Protein AF-A0A835DIR1-F1 (afdb_monomer)

Organism: Tetracentron sinense (NCBI:txid13715)

Solvent-accessible surface area (backbone atoms only — not comparable to full-atom values): 8598 Å² total; per-residue (Å²): 131,88,79,74,62,67,54,32,40,35,44,34,23,30,56,84,30,37,67,57,50,52,53,50,51,53,55,48,49,73,74,42,74,56,34,21,35,38,46,48,76,53,70,48,78,47,74,50,75,42,80,58,96,54,95,89,60,75,67,48,76,48,77,45,82,38,49,32,41,35,41,37,40,20,71,51,90,67,65,78,87,45,94,37,43,42,78,44,67,84,74,74,73,76,74,77,69,60,67,69,58,48,71,66,49,76,79,62,82,88,90,83,86,86,85,82,88,82,87,83,87,82,90,81,92,62,90,41,76,47,77,46,81,42,80,115

Radius of gyration: 25.25 Å; Cα contacts (8 Å, |Δi|>4): 191; chains: 1; bounding box: 56×52×72 Å

Nearest PDB structures (foldseek):
  6cwx-assembly1_B  TM=8.945E-01  e=8.113E-08  Homo sapiens
  6cwx-assembly1_A  TM=8.107E-01  e=3.494E-04  Homo sapiens
  6ahu-assembly1_G  TM=9.284E-01  e=2.137E-03  Homo sapiens
  6lt7-assembly1_D  TM=7.822E-01  e=8.917E-04  Homo sapiens
  6u2k-assembly1_B  TM=4.101E-01  e=4.056E-01  Homo sapiens

Mean predicted aligned error: 14.69 Å

Foldseek 3Di:
DDPDPAFKEKEKEKAPCVVVSVVVVVVVLVVDFQKKKFKDKDKDKDWDWADDPDPPDDIDIDIDIMIMMMMMIGSDDDPPPHPRIDGTDDDPDPDPPVVVVVVVVVVDDDDDDDDDDDDDDDDDDDHDYHYDYDYD

Seco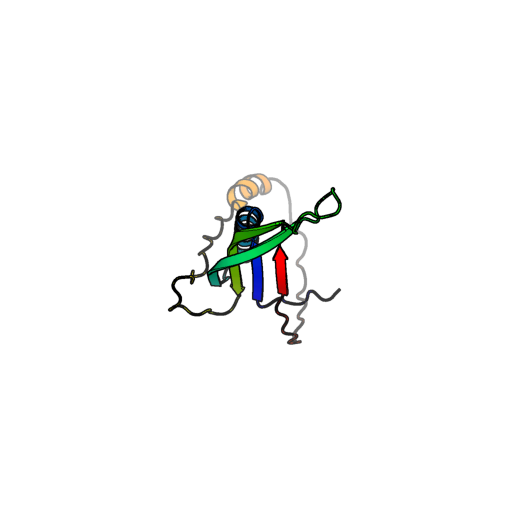ndary structure (DSSP, 8-state):
-----EEEEEEEEETTHHHHHHHHHHHHHHHSTT-EEEEEEEEEEEEEEE--SSTTPPPEEEEEEEEEEEEEEESS---TTSTTEEPPP--PPPP-THHHHHHHHTTS----PPPPP----------EEEEEEE--

Sequence (136 aa):
MQEKRVREIVLKAMGQAISKTVAIAEIIKNRIPGLHQETTISSTSITDVWEPIEEGLVPLEMTRHVSMISITLSARELNKSSPGYQAPAYIEQPKPQYQYQQRHRQQQHQPDQAPAPVNGVNEGDASGIVVILIYL

Structure (mmCIF, N/CA/C/O backbone):
data_AF-A0A835DIR1-F1
#
_entry.id   AF-A0A835DIR1-F1
#
loop_
_atom_site.group_PDB
_atom_site.id
_atom_site.type_symbol
_atom_site.label_atom_id
_atom_site.label_alt_id
_atom_site.label_comp_id
_atom_site.label_asym_id
_atom_site.label_entity_id
_atom_site.label_seq_id
_atom_site.pdbx_PDB_ins_code
_atom_site.Cartn_x
_atom_site.Cartn_y
_atom_site.Cartn_z
_atom_site.occupancy
_atom_site.B_iso_or_equiv
_atom_site.auth_seq_id
_atom_site.auth_comp_id
_atom_site.auth_asym_id
_atom_site.auth_atom_id
_atom_site.pdbx_PDB_model_num
ATOM 1 N N . MET A 1 1 ? -26.102 16.921 -2.190 1.00 37.97 1 MET A N 1
ATOM 2 C CA . MET A 1 1 ? -25.277 15.945 -2.935 1.00 37.97 1 MET A CA 1
ATOM 3 C C . MET A 1 1 ? -25.019 14.775 -2.003 1.00 37.97 1 MET A C 1
ATOM 5 O O . MET A 1 1 ? -24.636 15.021 -0.870 1.00 37.97 1 MET A O 1
ATOM 9 N N . GLN A 1 2 ? -25.337 13.547 -2.410 1.00 36.22 2 GLN A N 1
ATOM 10 C CA . GLN A 1 2 ? -25.151 12.354 -1.577 1.00 36.22 2 GLN A CA 1
ATOM 11 C C . GLN A 1 2 ? -23.661 12.114 -1.319 1.00 36.22 2 GLN A C 1
ATOM 13 O O . GLN A 1 2 ? -22.912 11.814 -2.246 1.00 36.22 2 GLN A O 1
ATOM 18 N N . GLU A 1 3 ? -23.240 12.229 -0.061 1.00 43.81 3 GLU A N 1
ATOM 19 C CA . GLU A 1 3 ? -21.959 11.698 0.394 1.00 43.81 3 GLU A CA 1
ATOM 20 C C . GLU A 1 3 ? -22.076 10.168 0.389 1.00 43.81 3 GLU A C 1
ATOM 22 O O . GLU A 1 3 ? -22.709 9.564 1.256 1.00 43.81 3 GLU A O 1
ATOM 27 N N . LYS A 1 4 ? -21.524 9.516 -0.639 1.00 51.94 4 LYS A N 1
ATOM 28 C CA . LYS A 1 4 ? -21.376 8.058 -0.631 1.00 51.94 4 LYS A CA 1
ATOM 29 C C . LYS A 1 4 ? -20.481 7.697 0.558 1.00 51.94 4 LYS A C 1
ATOM 31 O O . LYS A 1 4 ? -19.310 8.070 0.564 1.00 51.94 4 LYS A O 1
ATOM 36 N N . ARG A 1 5 ? -21.003 6.969 1.554 1.00 63.97 5 ARG A N 1
ATOM 37 C CA . ARG A 1 5 ? -20.173 6.394 2.625 1.00 63.97 5 ARG A CA 1
ATOM 38 C C . ARG A 1 5 ? -19.245 5.349 2.015 1.00 63.97 5 ARG A C 1
ATOM 40 O O . ARG A 1 5 ? -19.641 4.210 1.778 1.00 63.97 5 ARG A O 1
ATOM 47 N N . VAL A 1 6 ? -18.008 5.749 1.754 1.00 63.25 6 VAL A N 1
ATOM 48 C CA . VAL A 1 6 ? -16.935 4.837 1.362 1.00 63.25 6 VAL A CA 1
ATOM 49 C C . VAL A 1 6 ? -16.632 3.936 2.558 1.00 63.25 6 VAL A C 1
ATOM 51 O O . VAL A 1 6 ? -16.308 4.426 3.638 1.00 63.25 6 VAL A O 1
ATOM 54 N N . ARG A 1 7 ? -16.797 2.620 2.387 1.00 78.19 7 ARG A N 1
ATOM 55 C CA . ARG A 1 7 ? -16.558 1.630 3.457 1.00 78.19 7 ARG A CA 1
ATOM 56 C C . ARG A 1 7 ? -15.098 1.194 3.528 1.00 78.19 7 ARG A C 1
ATOM 58 O O . ARG A 1 7 ? -14.635 0.797 4.594 1.00 78.19 7 ARG A O 1
ATOM 65 N N . GLU A 1 8 ? -14.403 1.290 2.400 1.00 88.31 8 GLU A N 1
ATOM 66 C CA . GLU A 1 8 ? -13.028 0.847 2.233 1.00 88.31 8 GLU A CA 1
ATOM 67 C C . GLU A 1 8 ? -12.317 1.700 1.178 1.00 88.31 8 GLU A C 1
ATOM 69 O O . GLU A 1 8 ? -12.879 2.009 0.120 1.00 88.31 8 GLU A O 1
ATOM 74 N N . ILE A 1 9 ? -11.076 2.070 1.478 1.00 92.50 9 ILE A N 1
ATOM 75 C CA . ILE A 1 9 ? -10.182 2.809 0.591 1.00 92.50 9 ILE A CA 1
ATOM 76 C C . ILE A 1 9 ? -8.948 1.946 0.360 1.00 92.50 9 ILE A C 1
ATOM 78 O O . ILE A 1 9 ? -8.300 1.531 1.317 1.00 92.50 9 ILE A O 1
ATOM 82 N N . VAL A 1 10 ? -8.595 1.720 -0.902 1.00 95.94 10 VAL A N 1
ATOM 83 C CA . VAL A 1 10 ? -7.378 1.000 -1.282 1.00 95.94 10 VAL A CA 1
ATOM 84 C C . VAL A 1 10 ? -6.454 1.958 -2.020 1.00 95.94 10 VAL A C 1
ATOM 86 O O . VAL A 1 10 ? -6.758 2.404 -3.125 1.00 95.94 10 VAL A O 1
ATOM 89 N N . LEU A 1 11 ? -5.314 2.268 -1.412 1.00 96.25 11 LEU A N 1
ATOM 90 C CA . LEU A 1 11 ? -4.270 3.105 -1.988 1.00 96.25 11 LEU A CA 1
ATOM 91 C C . LEU A 1 11 ? -3.167 2.211 -2.542 1.00 96.25 11 LEU A C 1
ATOM 93 O O . LEU A 1 11 ? -2.530 1.483 -1.783 1.00 96.25 11 LEU A O 1
ATOM 97 N N . LYS A 1 12 ? -2.920 2.265 -3.849 1.00 96.19 12 LYS A N 1
ATOM 98 C CA . LYS A 1 12 ? -1.827 1.527 -4.491 1.00 96.19 12 LYS A CA 1
ATOM 99 C C . LYS A 1 12 ? -0.835 2.503 -5.088 1.00 96.19 12 LYS A C 1
ATOM 101 O O . LYS A 1 12 ? -1.237 3.440 -5.774 1.00 96.19 12 LYS A O 1
ATOM 106 N N . ALA A 1 13 ? 0.449 2.260 -4.862 1.00 95.38 13 ALA A N 1
ATOM 107 C CA . ALA A 1 13 ? 1.492 3.116 -5.400 1.00 95.38 13 ALA A CA 1
ATOM 108 C C . ALA A 1 13 ? 2.755 2.363 -5.783 1.00 95.38 13 ALA A C 1
ATOM 110 O O . ALA A 1 13 ? 3.054 1.303 -5.233 1.00 95.38 13 ALA A O 1
ATOM 111 N N . MET A 1 14 ? 3.493 2.953 -6.720 1.00 94.44 14 MET A N 1
ATOM 112 C CA . MET A 1 14 ? 4.762 2.439 -7.225 1.00 94.44 14 MET A CA 1
ATOM 113 C C . MET A 1 14 ? 5.882 3.471 -7.073 1.00 94.44 14 MET A C 1
ATOM 115 O O . MET A 1 14 ? 5.650 4.678 -7.173 1.00 94.44 14 MET A O 1
ATOM 119 N N . GLY A 1 15 ? 7.112 2.995 -6.871 1.00 93.12 15 GLY A N 1
ATOM 120 C CA . GLY A 1 15 ? 8.321 3.818 -6.963 1.00 93.12 15 GLY A CA 1
ATOM 121 C C . GLY A 1 15 ? 8.274 5.081 -6.096 1.00 93.12 15 GLY A C 1
ATOM 122 O O . GLY A 1 15 ? 8.012 5.024 -4.894 1.00 93.12 15 GLY A O 1
ATOM 123 N N . GLN A 1 16 ? 8.511 6.242 -6.711 1.00 92.12 16 GLN A N 1
ATOM 124 C CA . GLN A 1 16 ? 8.591 7.530 -6.009 1.00 92.12 16 GLN A CA 1
ATOM 125 C C . GLN A 1 16 ? 7.265 7.946 -5.336 1.00 92.12 16 GLN A C 1
ATOM 127 O O . GLN A 1 16 ? 7.254 8.809 -4.454 1.00 92.12 16 GLN A O 1
ATOM 132 N N . ALA A 1 17 ? 6.134 7.336 -5.716 1.00 93.56 17 ALA A N 1
ATOM 133 C CA . ALA A 1 17 ? 4.818 7.682 -5.184 1.00 93.56 17 ALA A CA 1
ATOM 134 C C . ALA A 1 17 ? 4.547 7.054 -3.810 1.00 93.56 17 ALA A C 1
ATOM 136 O O . ALA A 1 17 ? 3.632 7.488 -3.102 1.00 93.56 17 ALA A O 1
ATOM 137 N N . ILE A 1 18 ? 5.343 6.056 -3.410 1.00 96.19 18 ILE A N 1
ATOM 138 C CA . ILE A 1 18 ? 5.151 5.293 -2.170 1.00 96.19 18 ILE A CA 1
ATOM 139 C C . ILE A 1 18 ? 5.133 6.222 -0.954 1.00 96.19 18 ILE A C 1
ATOM 141 O O . ILE A 1 18 ? 4.181 6.192 -0.177 1.00 96.19 18 ILE A O 1
ATOM 145 N N . SER A 1 19 ? 6.128 7.105 -0.827 1.00 96.19 19 SER A N 1
ATOM 146 C CA . SER A 1 19 ? 6.236 8.025 0.316 1.00 96.19 19 SER A CA 1
ATOM 147 C C . SER A 1 19 ? 5.006 8.938 0.444 1.00 96.19 19 SER A C 1
ATOM 149 O O . SER A 1 19 ? 4.423 9.074 1.520 1.00 96.19 19 SER A O 1
ATOM 151 N N . LYS A 1 20 ? 4.529 9.488 -0.682 1.00 95.50 20 LYS A N 1
ATOM 152 C CA . LYS A 1 20 ? 3.324 10.335 -0.713 1.00 95.50 20 LYS A CA 1
ATOM 153 C C . LYS A 1 20 ? 2.067 9.552 -0.333 1.00 9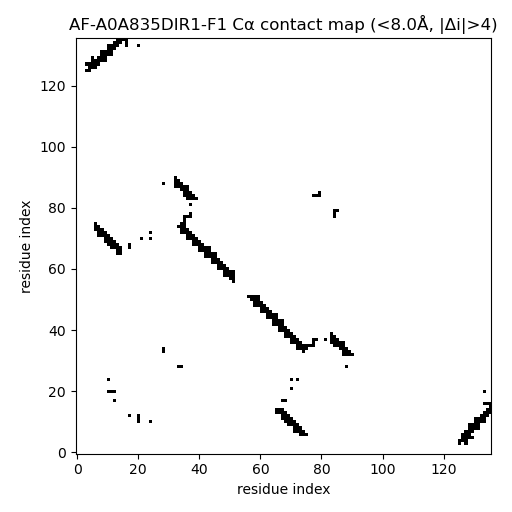5.50 20 LYS A C 1
ATOM 155 O O . LYS A 1 20 ? 1.200 10.074 0.357 1.00 95.50 20 LYS A O 1
ATOM 160 N N . THR A 1 21 ? 1.982 8.299 -0.761 1.00 96.56 21 THR A N 1
ATOM 161 C CA . THR A 1 21 ? 0.828 7.427 -0.508 1.00 96.56 21 THR A CA 1
ATOM 162 C C . THR A 1 21 ? 0.708 7.059 0.964 1.00 96.56 21 THR A C 1
ATOM 164 O O . THR A 1 21 ? -0.388 7.106 1.517 1.00 96.56 21 THR A O 1
ATOM 167 N N . VAL A 1 22 ? 1.837 6.781 1.620 1.00 96.44 22 VAL A N 1
ATOM 168 C CA . VAL A 1 22 ? 1.885 6.581 3.075 1.00 96.44 22 VAL A CA 1
ATOM 169 C C . VAL A 1 22 ? 1.414 7.844 3.798 1.00 96.44 22 VAL A C 1
ATOM 171 O O . VAL A 1 22 ? 0.545 7.761 4.661 1.00 96.44 22 VAL A O 1
ATOM 174 N N . ALA A 1 23 ? 1.895 9.026 3.398 1.00 96.44 23 ALA A N 1
ATOM 175 C CA . ALA A 1 23 ? 1.454 10.286 4.001 1.00 96.44 23 ALA A CA 1
ATOM 176 C C . ALA A 1 23 ? -0.062 10.520 3.847 1.00 96.44 23 ALA A C 1
ATOM 178 O O . ALA A 1 23 ? -0.724 10.947 4.792 1.00 96.44 23 ALA A O 1
ATOM 179 N N . ILE A 1 24 ? -0.635 10.200 2.682 1.00 95.00 24 ILE A N 1
ATOM 180 C CA . ILE A 1 24 ? -2.086 10.282 2.456 1.00 95.00 24 ILE A CA 1
ATOM 181 C C . ILE A 1 24 ? -2.837 9.302 3.366 1.00 95.00 24 ILE A C 1
ATOM 183 O O . ILE A 1 24 ? -3.832 9.696 3.976 1.00 95.00 24 ILE A O 1
ATOM 187 N N . ALA A 1 25 ? -2.360 8.061 3.504 1.00 95.12 25 ALA A N 1
ATOM 188 C CA . ALA A 1 25 ? -2.964 7.076 4.401 1.00 95.12 25 ALA A CA 1
ATOM 189 C C . ALA A 1 25 ? -3.005 7.582 5.854 1.00 95.12 25 ALA A C 1
ATOM 191 O O . ALA A 1 25 ? -4.041 7.489 6.512 1.00 95.12 25 ALA A O 1
ATOM 192 N N . GLU A 1 26 ? -1.915 8.188 6.333 1.00 94.12 26 GLU A N 1
ATOM 193 C CA . GLU A 1 26 ? -1.859 8.791 7.669 1.00 94.12 26 GLU A CA 1
ATOM 194 C C . GLU A 1 26 ? -2.830 9.969 7.825 1.00 94.12 26 GLU A C 1
ATOM 196 O O . GLU A 1 26 ? -3.526 10.076 8.835 1.00 94.12 26 GLU A O 1
ATOM 201 N N . ILE A 1 27 ? -2.943 10.846 6.822 1.00 93.69 27 ILE A N 1
ATOM 202 C CA . ILE A 1 27 ? -3.913 11.953 6.853 1.00 93.69 27 ILE A CA 1
ATOM 203 C C . ILE A 1 27 ? -5.350 11.416 6.947 1.00 93.69 27 ILE A C 1
ATOM 205 O O . ILE A 1 27 ? -6.154 11.962 7.705 1.00 93.69 27 ILE A O 1
ATOM 209 N N . ILE A 1 28 ? -5.677 10.348 6.213 1.00 92.19 28 ILE A N 1
ATOM 210 C CA . ILE A 1 28 ? -7.009 9.728 6.247 1.00 92.19 28 ILE A CA 1
ATOM 211 C C . ILE A 1 28 ? -7.295 9.138 7.633 1.00 92.19 28 ILE A C 1
ATOM 213 O O . ILE A 1 28 ? -8.342 9.443 8.205 1.00 92.19 28 ILE A O 1
ATOM 217 N N . LYS A 1 29 ? -6.359 8.370 8.210 1.00 91.44 29 LYS A N 1
ATOM 218 C CA . LYS A 1 29 ? -6.506 7.793 9.561 1.00 91.44 29 LYS A CA 1
ATOM 219 C C . LYS A 1 29 ? -6.674 8.855 10.651 1.00 91.44 29 LYS A C 1
ATOM 221 O O . LYS A 1 29 ? -7.430 8.648 11.592 1.00 91.44 29 LYS A O 1
ATOM 226 N N . ASN A 1 30 ? -6.020 10.008 10.508 1.00 89.56 30 ASN A N 1
ATOM 227 C CA . ASN A 1 30 ? -6.170 11.119 11.451 1.00 89.56 30 ASN A CA 1
ATOM 228 C C . ASN A 1 30 ? -7.529 11.827 11.343 1.00 89.56 30 ASN A C 1
ATOM 230 O O . ASN A 1 30 ? -8.027 12.358 12.332 1.00 89.56 30 ASN A O 1
ATOM 234 N N . ARG A 1 31 ? -8.137 11.859 10.150 1.00 88.81 31 ARG A N 1
ATOM 235 C CA . ARG A 1 31 ? -9.458 12.476 9.941 1.00 88.81 31 ARG A CA 1
ATOM 236 C C . ARG A 1 31 ? -10.611 11.536 10.280 1.00 88.81 31 ARG A C 1
ATOM 238 O O . ARG A 1 31 ? -11.681 12.012 10.648 1.00 88.81 31 ARG A O 1
ATOM 245 N N . ILE A 1 32 ? -10.405 10.230 10.130 1.00 88.25 32 ILE A N 1
ATOM 246 C CA . ILE A 1 32 ? -11.421 9.199 10.340 1.00 88.25 32 ILE A CA 1
ATOM 247 C C . ILE A 1 32 ? -10.880 8.191 11.369 1.00 88.25 32 ILE A C 1
ATOM 249 O O . ILE A 1 32 ? -10.154 7.267 10.993 1.00 88.25 32 ILE A O 1
ATOM 253 N N . PRO A 1 33 ? -11.209 8.348 12.667 1.00 87.19 33 PRO A N 1
ATOM 254 C CA . PRO A 1 33 ? -10.841 7.370 13.688 1.00 87.19 33 PRO A CA 1
ATOM 255 C C . PRO A 1 33 ? -11.489 6.008 13.429 1.00 87.19 33 PRO A C 1
ATOM 257 O O . PRO A 1 33 ? -12.542 5.912 12.800 1.00 87.19 33 PRO A O 1
ATOM 260 N N . GLY A 1 34 ? -10.899 4.951 13.990 1.00 89.81 34 GLY A N 1
ATOM 261 C CA . GLY A 1 34 ? -11.492 3.610 13.943 1.00 89.81 34 GLY A CA 1
ATOM 262 C C . GLY A 1 34 ? -11.197 2.816 12.666 1.00 89.81 34 GLY A C 1
ATOM 263 O O . GLY A 1 34 ? -11.749 1.735 12.498 1.00 89.81 34 GLY A O 1
ATOM 264 N N . LEU A 1 35 ? -10.329 3.312 11.778 1.00 93.25 35 LEU A N 1
ATOM 265 C CA . LEU A 1 35 ? -9.952 2.589 10.563 1.00 93.25 35 LEU A CA 1
ATOM 266 C C . LEU A 1 35 ? -8.932 1.482 10.848 1.00 93.25 35 LEU A C 1
ATOM 268 O O . LEU A 1 35 ? -7.846 1.738 11.366 1.00 93.25 35 LEU A O 1
ATOM 272 N N . HIS A 1 36 ? -9.273 0.261 10.450 1.00 94.88 36 HIS A N 1
ATOM 273 C CA . HIS A 1 36 ? -8.339 -0.845 10.308 1.00 94.88 36 HIS A CA 1
ATOM 274 C C . HIS A 1 36 ? -7.476 -0.621 9.074 1.00 94.88 36 HIS A C 1
ATOM 276 O O . HIS A 1 36 ? -7.963 -0.127 8.054 1.00 94.88 36 HIS A O 1
ATOM 282 N N . GLN A 1 37 ? -6.212 -1.019 9.159 1.00 96.38 37 GLN A N 1
ATOM 283 C CA . GLN A 1 37 ? -5.282 -0.928 8.047 1.00 96.38 37 GLN A CA 1
ATOM 284 C C . GLN A 1 37 ? -4.713 -2.301 7.709 1.00 96.38 37 GLN A C 1
ATOM 286 O O . GLN A 1 37 ? -4.387 -3.082 8.599 1.00 96.38 37 GLN A O 1
ATOM 291 N N . GLU A 1 38 ? -4.530 -2.555 6.419 1.00 97.25 38 GLU A N 1
ATOM 292 C CA . GLU A 1 38 ? -3.697 -3.647 5.940 1.00 97.25 38 GLU A CA 1
ATOM 293 C C . GLU A 1 38 ? -2.749 -3.166 4.840 1.00 97.25 38 GLU A C 1
ATOM 295 O O . GLU A 1 38 ? -3.182 -2.613 3.829 1.00 97.25 38 GLU A O 1
ATOM 300 N N . THR A 1 39 ? -1.449 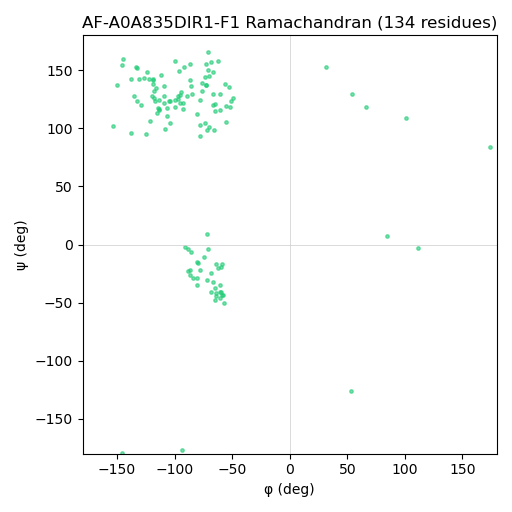-3.369 5.049 1.00 97.44 39 THR A N 1
ATOM 301 C CA . THR A 1 39 ? -0.392 -2.940 4.130 1.00 97.44 39 THR A CA 1
ATOM 302 C C . THR A 1 39 ? 0.301 -4.143 3.514 1.00 97.44 39 THR A C 1
ATOM 304 O O . THR A 1 39 ? 0.866 -4.978 4.211 1.00 97.44 39 THR A O 1
ATOM 307 N N . THR A 1 40 ? 0.338 -4.198 2.189 1.00 97.56 40 THR A N 1
ATOM 308 C CA . THR A 1 40 ? 1.100 -5.202 1.441 1.00 97.56 40 THR A CA 1
ATOM 309 C C . THR A 1 40 ? 2.151 -4.521 0.578 1.00 97.56 40 THR A C 1
ATOM 311 O O . THR A 1 40 ? 1.919 -3.448 0.016 1.00 97.56 40 THR A O 1
ATOM 314 N N . ILE A 1 41 ? 3.329 -5.136 0.493 1.00 96.38 41 ILE A N 1
ATOM 315 C CA . ILE A 1 41 ? 4.458 -4.661 -0.309 1.00 96.38 41 ILE A CA 1
ATOM 316 C C . ILE A 1 41 ? 4.767 -5.733 -1.349 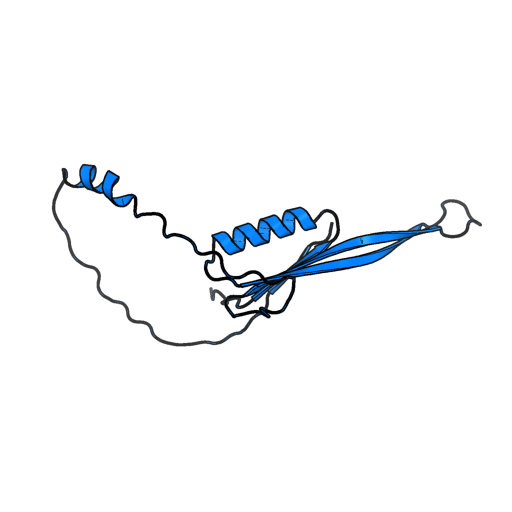1.00 96.38 41 ILE A C 1
ATOM 318 O O . ILE A 1 41 ? 4.736 -6.925 -1.054 1.00 96.38 41 ILE A O 1
ATOM 322 N N . SER A 1 42 ? 5.036 -5.308 -2.575 1.00 95.38 42 SER A N 1
ATOM 323 C CA . SER A 1 42 ? 5.407 -6.177 -3.693 1.00 95.38 42 SER A CA 1
ATOM 324 C C . SER A 1 42 ? 6.403 -5.457 -4.603 1.00 95.38 42 SER A C 1
ATOM 326 O O . SER A 1 42 ? 6.798 -4.323 -4.333 1.00 95.38 42 SER A O 1
ATOM 328 N N . SER A 1 43 ? 6.839 -6.105 -5.674 1.00 93.25 43 SER A N 1
ATOM 329 C CA . SER A 1 43 ? 7.621 -5.488 -6.742 1.00 93.25 43 SER A CA 1
ATOM 330 C C . SER A 1 43 ? 7.049 -5.906 -8.094 1.00 93.25 43 SER A C 1
ATOM 332 O O . SER A 1 43 ? 6.423 -6.958 -8.220 1.00 93.25 43 SER A O 1
ATOM 334 N N . THR A 1 44 ? 7.235 -5.065 -9.107 1.00 90.12 44 THR A N 1
ATOM 335 C CA . THR A 1 44 ? 6.869 -5.357 -10.495 1.00 90.12 44 THR A CA 1
ATOM 336 C C . THR A 1 44 ? 8.027 -5.004 -11.425 1.00 90.12 44 THR A C 1
ATOM 338 O O . THR A 1 44 ? 8.842 -4.141 -11.096 1.00 90.12 44 THR A O 1
ATOM 341 N N . SER A 1 45 ? 8.135 -5.687 -12.562 1.00 88.75 45 SER A N 1
ATOM 342 C CA . SER A 1 45 ? 9.148 -5.398 -13.581 1.00 88.75 45 SER A CA 1
ATOM 343 C C . SER A 1 45 ? 8.554 -4.480 -14.643 1.00 88.75 45 SER A C 1
ATOM 345 O O . SER A 1 45 ? 7.491 -4.775 -15.182 1.00 88.75 45 SER A O 1
ATOM 347 N N . ILE A 1 46 ? 9.245 -3.383 -14.947 1.00 86.31 46 ILE A N 1
ATOM 348 C CA . ILE A 1 46 ? 8.913 -2.475 -16.048 1.00 86.31 46 ILE A CA 1
ATOM 349 C C . ILE A 1 46 ? 9.974 -2.658 -17.127 1.00 86.31 46 ILE A C 1
ATOM 351 O O . ILE A 1 46 ? 11.167 -2.580 -16.825 1.00 86.31 46 ILE A O 1
ATOM 355 N N . THR A 1 47 ? 9.534 -2.905 -18.357 1.00 86.69 47 THR A N 1
ATOM 356 C CA . THR A 1 47 ? 10.404 -3.058 -19.525 1.00 86.69 47 THR A CA 1
ATOM 357 C C . THR A 1 47 ? 10.276 -1.814 -20.390 1.00 86.69 47 THR A C 1
ATOM 359 O O . THR A 1 47 ? 9.225 -1.567 -20.977 1.00 86.69 47 THR A O 1
ATOM 362 N N . ASP A 1 48 ? 11.346 -1.027 -20.436 1.00 83.75 48 ASP A N 1
ATOM 363 C CA . ASP A 1 48 ? 11.465 0.142 -21.298 1.00 83.75 48 ASP A CA 1
ATOM 364 C C . ASP A 1 48 ? 12.146 -0.306 -22.605 1.00 83.75 48 ASP A C 1
ATOM 366 O O . ASP A 1 48 ? 13.247 -0.863 -22.573 1.00 83.75 48 ASP A O 1
ATOM 370 N N . VAL A 1 49 ? 11.482 -0.098 -23.745 1.00 84.19 49 VAL A N 1
ATOM 371 C CA . VAL A 1 49 ? 11.999 -0.454 -25.077 1.00 84.19 49 VAL A CA 1
ATOM 372 C C . VAL A 1 49 ? 12.439 0.821 -25.785 1.00 84.19 49 VAL A C 1
ATOM 374 O O . VAL A 1 49 ? 11.644 1.747 -25.944 1.00 84.19 49 VAL A O 1
ATOM 377 N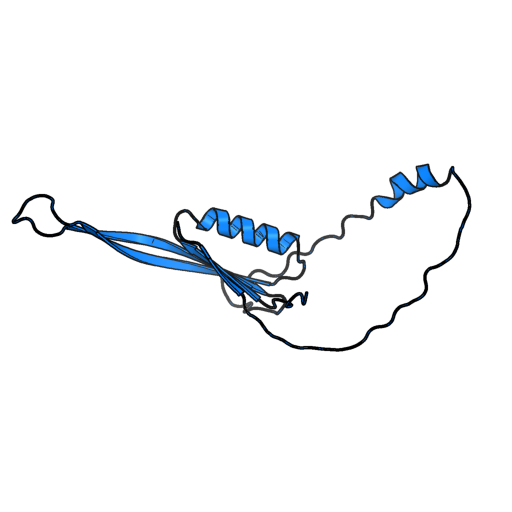 N . TRP A 1 50 ? 13.700 0.870 -26.205 1.00 79.19 50 TRP A N 1
ATOM 378 C CA . TRP A 1 50 ? 14.277 2.006 -26.920 1.00 79.19 50 TRP A CA 1
ATOM 379 C C . TRP A 1 50 ? 14.533 1.646 -28.382 1.00 79.19 50 TRP A C 1
ATOM 381 O O . TRP A 1 50 ? 15.281 0.709 -28.677 1.00 79.19 50 TRP A O 1
ATOM 391 N N . GLU A 1 51 ? 13.929 2.413 -29.290 1.00 77.00 51 GLU A N 1
ATOM 392 C CA . GLU A 1 51 ? 14.195 2.315 -30.725 1.00 77.00 51 GLU A CA 1
ATOM 393 C C . GLU A 1 51 ? 15.540 2.981 -31.065 1.00 77.00 51 GLU A C 1
ATOM 395 O O . GLU A 1 51 ? 15.805 4.100 -30.609 1.00 77.00 51 GLU A O 1
ATOM 400 N N . PRO A 1 52 ? 16.414 2.327 -31.846 1.00 77.00 52 PRO A N 1
ATOM 401 C CA . PRO A 1 52 ? 17.680 2.924 -32.242 1.00 77.00 52 PRO A CA 1
ATOM 402 C C . PRO A 1 52 ? 17.492 4.070 -33.239 1.00 77.00 52 PRO A C 1
ATOM 404 O O . PRO A 1 52 ? 16.641 4.018 -34.120 1.00 77.00 52 PRO A O 1
ATOM 407 N N . ILE A 1 53 ? 18.340 5.092 -33.121 1.00 73.56 53 ILE A N 1
ATOM 408 C CA . ILE A 1 53 ? 18.310 6.294 -33.974 1.00 73.56 53 ILE A CA 1
ATOM 409 C C . ILE A 1 53 ? 18.983 6.029 -35.339 1.00 73.56 53 ILE A C 1
ATOM 411 O O . ILE A 1 53 ? 18.789 6.782 -36.290 1.00 73.56 53 ILE A O 1
ATOM 415 N N . GLU A 1 54 ? 19.756 4.947 -35.453 1.00 74.25 54 GLU A N 1
ATOM 416 C CA . GLU A 1 54 ? 20.452 4.533 -36.675 1.00 74.25 54 GLU A CA 1
ATOM 417 C C . GLU A 1 54 ? 19.807 3.274 -37.275 1.00 74.25 54 GLU A C 1
ATOM 419 O O . GLU A 1 54 ? 19.507 2.310 -36.562 1.00 74.25 54 GLU A O 1
ATOM 424 N N . GLU A 1 55 ? 19.621 3.260 -38.598 1.00 74.19 55 GLU A N 1
ATOM 425 C CA . GLU A 1 55 ? 19.089 2.104 -39.325 1.00 74.19 55 GLU A CA 1
ATOM 426 C C . GLU A 1 55 ? 20.061 0.910 -39.234 1.00 74.19 55 GLU A C 1
ATOM 428 O O . GLU A 1 55 ? 21.212 0.994 -39.658 1.00 74.19 55 GLU A O 1
ATOM 433 N N . GLY A 1 56 ? 19.592 -0.219 -38.686 1.00 71.56 56 GLY A N 1
ATOM 434 C CA . GLY A 1 56 ? 20.350 -1.478 -38.590 1.00 71.56 56 GLY A CA 1
ATOM 435 C C . GLY A 1 56 ? 20.760 -1.911 -37.175 1.00 71.56 56 GLY A C 1
ATOM 436 O O . GLY A 1 56 ? 21.317 -2.998 -37.017 1.00 71.56 56 GLY A O 1
ATOM 437 N N . LEU A 1 57 ? 20.473 -1.112 -36.143 1.00 67.62 57 LEU A N 1
ATOM 438 C CA . LEU A 1 57 ? 20.702 -1.484 -34.743 1.00 67.62 57 LEU A CA 1
ATOM 439 C C . LEU A 1 57 ? 19.511 -2.257 -34.148 1.00 67.62 57 LEU A C 1
ATOM 441 O O . LEU A 1 57 ? 18.372 -2.136 -34.598 1.00 67.62 57 LEU A O 1
ATOM 445 N N . VAL A 1 58 ? 19.777 -3.067 -33.121 1.00 75.06 58 VAL A N 1
ATOM 446 C CA . VAL A 1 58 ? 18.752 -3.851 -32.411 1.00 75.06 58 VAL A CA 1
ATOM 447 C C . VAL A 1 58 ? 18.121 -2.987 -31.307 1.00 75.06 58 VAL A C 1
ATOM 449 O O . VAL A 1 58 ? 18.873 -2.313 -30.598 1.00 75.06 58 VAL A O 1
ATOM 452 N N . PRO A 1 59 ? 16.783 -2.995 -31.129 1.00 76.06 59 PRO A N 1
ATOM 453 C CA . PRO A 1 59 ? 16.122 -2.309 -30.020 1.00 76.06 59 PRO A CA 1
ATOM 454 C C . PRO A 1 59 ? 16.714 -2.697 -28.666 1.00 76.06 59 PRO A C 1
ATOM 456 O O . PRO A 1 59 ? 16.961 -3.875 -28.400 1.00 76.06 59 PRO A O 1
ATOM 459 N N . LEU A 1 60 ? 16.940 -1.701 -27.809 1.00 82.81 60 LEU A N 1
ATOM 460 C CA . LEU A 1 60 ? 17.464 -1.932 -26.468 1.00 82.81 60 LEU A CA 1
ATOM 461 C C . LEU A 1 60 ? 16.303 -2.081 -25.487 1.00 82.81 60 LEU A C 1
ATOM 463 O O . LEU A 1 60 ? 15.558 -1.132 -25.246 1.00 82.81 60 LEU A O 1
ATOM 467 N N . GLU A 1 61 ? 16.189 -3.261 -24.885 1.00 86.19 61 GLU A N 1
ATOM 468 C CA . GLU A 1 61 ? 15.257 -3.514 -23.789 1.00 86.19 61 GLU A CA 1
ATOM 469 C C . GLU A 1 61 ? 15.972 -3.353 -22.447 1.00 86.19 61 GLU A C 1
ATOM 471 O O . GLU A 1 61 ? 16.943 -4.052 -22.148 1.00 86.19 61 GLU A O 1
ATOM 476 N N . MET A 1 62 ? 15.477 -2.446 -21.608 1.00 86.94 62 MET A N 1
ATOM 477 C CA . MET A 1 62 ? 15.950 -2.294 -20.237 1.00 86.94 62 MET A CA 1
ATOM 478 C C . MET A 1 62 ? 14.831 -2.673 -19.272 1.00 86.94 62 MET A C 1
ATOM 480 O O . MET A 1 62 ? 13.789 -2.025 -19.220 1.00 86.94 62 MET A O 1
ATOM 484 N N . THR A 1 63 ? 15.059 -3.718 -18.475 1.00 89.75 63 THR A N 1
ATOM 485 C CA . THR A 1 63 ? 14.123 -4.123 -17.421 1.00 89.75 63 THR A CA 1
ATOM 486 C C . THR A 1 63 ? 14.570 -3.560 -16.080 1.00 89.75 63 THR A C 1
ATOM 488 O O . THR A 1 63 ? 15.689 -3.809 -15.632 1.00 89.75 63 THR A O 1
ATOM 491 N N . ARG A 1 64 ? 13.675 -2.834 -15.408 1.00 91.19 64 ARG A N 1
ATOM 492 C CA . ARG A 1 64 ? 13.874 -2.345 -14.040 1.00 91.19 64 ARG A CA 1
ATOM 493 C C . ARG A 1 64 ? 12.820 -2.910 -13.099 1.00 91.19 64 ARG A C 1
ATOM 495 O O . ARG A 1 64 ? 11.648 -3.012 -13.452 1.00 91.19 64 ARG A O 1
ATOM 502 N N . HIS A 1 65 ? 13.225 -3.233 -11.875 1.00 92.31 65 HIS A N 1
ATOM 503 C CA . HIS A 1 65 ? 12.295 -3.618 -10.816 1.00 92.31 65 HIS A CA 1
ATOM 504 C C . HIS A 1 65 ? 11.829 -2.381 -10.049 1.00 92.31 65 HIS A C 1
ATOM 506 O O . HIS A 1 65 ? 12.644 -1.594 -9.566 1.00 92.31 65 HIS A O 1
ATOM 512 N N . VAL A 1 66 ? 10.514 -2.224 -9.914 1.00 94.00 66 VAL A N 1
ATOM 513 C CA . VAL A 1 66 ? 9.887 -1.121 -9.188 1.00 94.00 66 VAL A CA 1
ATOM 514 C C . VAL A 1 66 ? 9.087 -1.670 -8.017 1.00 94.00 66 VAL A C 1
ATOM 516 O O . VAL A 1 66 ? 8.226 -2.535 -8.175 1.00 94.00 66 VAL A O 1
ATOM 519 N N . SER A 1 67 ? 9.377 -1.157 -6.824 1.00 96.19 67 SER A N 1
ATOM 520 C CA . SER A 1 67 ? 8.637 -1.499 -5.612 1.00 96.19 67 SER A CA 1
ATOM 521 C C . SER A 1 67 ? 7.205 -0.977 -5.670 1.00 96.19 67 SER A C 1
ATOM 523 O O . SER A 1 67 ? 6.933 0.092 -6.223 1.00 96.19 67 SER A O 1
ATOM 525 N N . MET A 1 68 ? 6.305 -1.715 -5.034 1.00 95.62 68 MET A N 1
ATOM 526 C CA . MET A 1 68 ? 4.879 -1.454 -4.955 1.00 95.62 68 MET A CA 1
ATOM 527 C C . MET A 1 68 ? 4.387 -1.554 -3.519 1.00 95.62 68 MET A C 1
ATOM 529 O O . MET A 1 68 ? 4.803 -2.435 -2.769 1.00 95.62 68 MET A O 1
ATOM 533 N N . ILE A 1 69 ? 3.451 -0.684 -3.159 1.00 97.00 69 ILE A N 1
ATOM 534 C CA . ILE A 1 69 ? 2.726 -0.734 -1.891 1.00 97.00 69 ILE A CA 1
ATOM 535 C C . ILE A 1 69 ? 1.222 -0.718 -2.163 1.00 97.00 69 ILE A C 1
ATOM 537 O O . ILE A 1 69 ? 0.757 -0.033 -3.075 1.00 97.00 69 ILE A O 1
ATOM 541 N N . SER A 1 70 ? 0.458 -1.461 -1.370 1.00 97.25 70 SER A N 1
ATOM 542 C CA . SER A 1 70 ? -1.000 -1.389 -1.319 1.00 97.25 70 SER A CA 1
ATOM 543 C C . SER A 1 70 ? -1.419 -1.238 0.138 1.00 97.25 70 SER A C 1
ATOM 545 O O . SER A 1 70 ? -1.119 -2.110 0.947 1.00 97.25 70 SER A O 1
ATOM 547 N N . ILE A 1 71 ? -2.104 -0.144 0.461 1.00 97.56 71 ILE A N 1
ATOM 548 C CA . ILE A 1 71 ? -2.633 0.158 1.792 1.00 97.56 71 ILE A CA 1
ATOM 549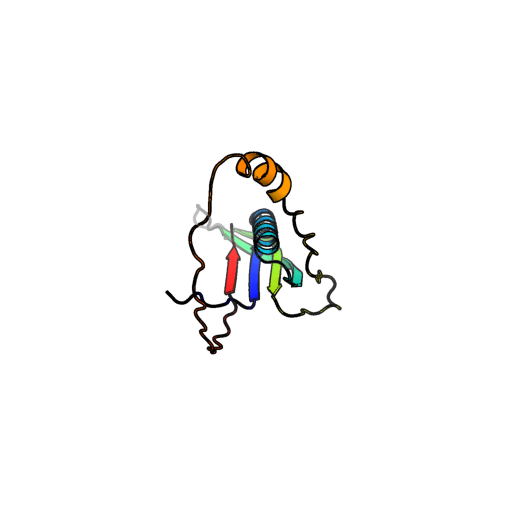 C C . ILE A 1 71 ? -4.154 0.141 1.702 1.00 97.56 71 ILE A C 1
ATOM 551 O O . ILE A 1 71 ? -4.746 0.972 1.013 1.00 97.56 71 ILE A O 1
ATOM 555 N N . THR A 1 72 ? -4.781 -0.793 2.401 1.00 96.69 72 THR A N 1
ATOM 556 C CA . THR A 1 72 ? -6.232 -0.854 2.565 1.00 96.69 72 THR A CA 1
ATOM 557 C C . THR A 1 72 ? -6.600 -0.216 3.896 1.00 96.69 72 THR A C 1
ATOM 559 O O . THR A 1 72 ? -6.041 -0.587 4.922 1.00 96.69 72 THR A O 1
ATOM 562 N N . LEU A 1 73 ? -7.536 0.730 3.886 1.00 95.56 73 LEU A N 1
ATOM 563 C CA . LEU A 1 73 ? -8.130 1.351 5.067 1.00 95.56 73 LEU A CA 1
ATOM 564 C C . LEU A 1 73 ? -9.624 1.023 5.098 1.00 95.56 73 LEU A C 1
ATOM 566 O O . LEU A 1 73 ? -10.336 1.335 4.143 1.00 95.56 73 LEU A O 1
ATOM 570 N N . SER A 1 74 ? -10.108 0.418 6.181 1.00 93.81 74 SER A N 1
ATOM 571 C CA . SER A 1 74 ? -11.501 -0.027 6.301 1.00 93.81 74 SER A CA 1
ATOM 572 C C . SER A 1 74 ? -12.081 0.283 7.673 1.00 93.81 74 SER A C 1
ATOM 574 O O . SER A 1 74 ? -11.408 0.142 8.689 1.00 93.81 74 SER A O 1
ATOM 576 N N . ALA A 1 75 ? -13.355 0.670 7.719 1.00 89.50 75 ALA A N 1
ATOM 577 C CA . ALA A 1 75 ? -14.087 0.791 8.983 1.00 89.50 75 ALA A CA 1
ATOM 578 C C . ALA A 1 75 ? -14.471 -0.580 9.578 1.00 89.50 75 ALA A C 1
ATOM 580 O O . ALA A 1 75 ? -14.959 -0.650 10.704 1.00 89.50 75 ALA A O 1
ATOM 581 N N . ARG A 1 76 ? -14.302 -1.667 8.813 1.00 90.00 76 ARG A N 1
ATOM 582 C CA . ARG A 1 76 ? -14.535 -3.048 9.253 1.00 90.00 76 ARG A CA 1
ATOM 583 C C . ARG A 1 76 ? -13.217 -3.714 9.613 1.00 90.00 76 ARG A C 1
ATOM 585 O O . ARG A 1 76 ? -12.166 -3.322 9.112 1.00 90.00 76 ARG A O 1
ATOM 592 N N . GLU A 1 77 ? -13.292 -4.754 10.437 1.00 88.81 77 GLU A N 1
ATOM 593 C CA . GLU A 1 77 ? -12.110 -5.550 10.748 1.00 88.81 77 GLU A CA 1
ATOM 594 C C . GLU A 1 77 ? -11.533 -6.186 9.476 1.00 88.81 77 GLU A C 1
ATOM 596 O O . GLU A 1 77 ? -12.250 -6.810 8.693 1.00 88.81 77 GLU A O 1
ATOM 601 N N . LEU A 1 78 ? -10.226 -6.007 9.289 1.00 91.75 78 LEU A N 1
ATOM 602 C CA . LEU A 1 78 ? -9.427 -6.685 8.268 1.00 91.75 78 LEU A CA 1
ATOM 603 C C . LEU A 1 78 ? -8.785 -7.952 8.853 1.00 91.75 78 LEU A C 1
ATOM 605 O O . LEU A 1 78 ? -9.024 -8.311 10.012 1.00 91.75 78 LEU A O 1
ATOM 609 N N . ASN A 1 79 ? -7.965 -8.646 8.063 1.00 92.31 79 ASN A N 1
ATOM 610 C CA . ASN A 1 79 ? -7.352 -9.891 8.498 1.00 92.31 79 ASN A CA 1
ATOM 611 C C . ASN A 1 79 ? -6.253 -9.648 9.548 1.00 92.31 79 ASN A C 1
ATOM 613 O O . ASN A 1 79 ? -5.097 -9.399 9.218 1.00 92.31 79 ASN A O 1
ATOM 617 N N . LYS A 1 80 ? -6.594 -9.825 10.828 1.00 92.81 80 LYS A N 1
ATOM 618 C CA . LYS A 1 80 ? -5.665 -9.691 11.966 1.00 92.81 80 LYS A CA 1
ATOM 619 C C . LYS A 1 80 ? -4.466 -10.644 11.926 1.00 92.81 80 LYS A C 1
ATOM 621 O O . LYS A 1 80 ? -3.489 -10.390 12.622 1.00 92.81 80 LYS A O 1
ATOM 626 N N . SER A 1 81 ? -4.528 -11.734 11.156 1.00 94.81 81 SER A N 1
ATOM 627 C CA . SER A 1 81 ? -3.401 -12.664 11.013 1.00 94.81 81 SER A CA 1
ATOM 628 C C . SER A 1 81 ? -2.404 -12.239 9.935 1.00 94.81 81 SER A C 1
ATOM 630 O O . SER A 1 81 ? -1.381 -12.899 9.759 1.00 94.81 81 SER A O 1
ATOM 632 N N . SER A 1 82 ? -2.711 -11.192 9.167 1.00 94.56 82 SER A N 1
ATOM 633 C CA . SER A 1 82 ? -1.816 -10.692 8.134 1.00 94.56 82 SER A CA 1
ATOM 634 C C . SER A 1 82 ? -0.620 -9.969 8.753 1.00 94.56 82 SER A C 1
ATOM 636 O O . SER A 1 82 ? -0.809 -9.149 9.654 1.00 94.56 82 SER A O 1
ATOM 638 N N . PRO A 1 83 ? 0.610 -10.181 8.246 1.00 95.06 83 PRO A N 1
ATOM 639 C CA . PRO A 1 83 ? 1.780 -9.429 8.704 1.00 95.06 83 PRO A CA 1
ATOM 640 C C . PRO A 1 83 ? 1.660 -7.922 8.428 1.00 95.06 83 PRO A C 1
ATOM 642 O O . PRO A 1 83 ? 2.357 -7.125 9.049 1.00 95.06 83 PRO A O 1
ATOM 645 N N . GLY A 1 84 ? 0.789 -7.532 7.493 1.00 96.25 84 GLY A N 1
ATOM 646 C CA . GLY A 1 84 ? 0.528 -6.144 7.129 1.00 96.25 84 GLY A CA 1
ATOM 647 C C . GLY A 1 84 ? -0.554 -5.456 7.954 1.00 96.25 84 GLY A C 1
ATOM 648 O O . GLY A 1 84 ? -0.827 -4.277 7.718 1.00 96.25 84 GLY A O 1
ATOM 649 N N . TYR A 1 85 ? -1.216 -6.176 8.861 1.00 97.12 85 TYR A N 1
ATOM 650 C CA . TYR A 1 85 ? -2.362 -5.655 9.592 1.00 97.12 85 TYR A CA 1
ATOM 651 C C . TYR A 1 85 ? -1.955 -4.682 10.703 1.00 97.12 85 TYR A C 1
ATOM 653 O O . TYR A 1 85 ? -1.029 -4.926 11.476 1.00 97.12 85 TYR A O 1
ATOM 661 N N . GLN A 1 86 ? -2.722 -3.602 10.833 1.00 95.38 86 GLN A N 1
ATOM 662 C CA . GLN 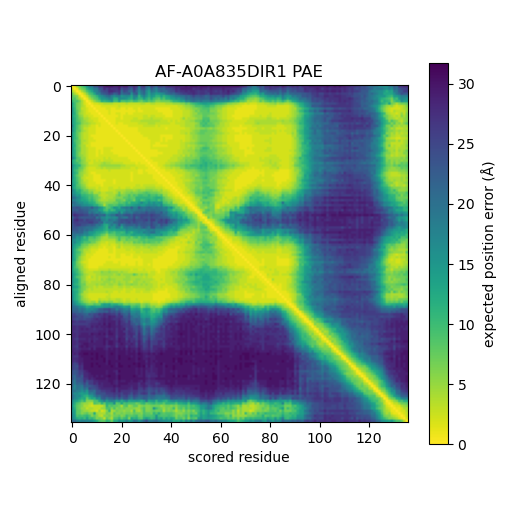A 1 86 ? -2.610 -2.638 11.917 1.00 95.38 86 GLN A CA 1
ATOM 663 C C . GLN A 1 86 ? -4.005 -2.282 12.447 1.00 95.38 86 GLN A C 1
ATOM 665 O O . GLN A 1 86 ? -4.918 -1.922 11.698 1.00 95.38 86 GLN A O 1
ATOM 670 N N . ALA A 1 87 ? -4.168 -2.394 13.768 1.00 93.38 87 ALA A N 1
ATOM 671 C CA . ALA A 1 87 ? -5.404 -2.037 14.454 1.00 93.3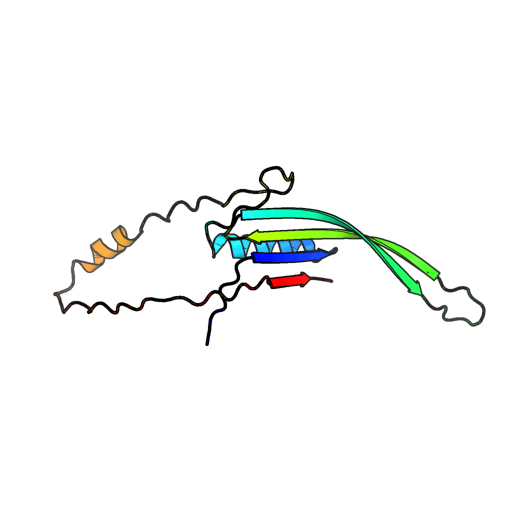8 87 ALA A CA 1
ATOM 672 C C . ALA A 1 87 ? -5.646 -0.513 14.428 1.00 93.38 87 ALA A C 1
ATOM 674 O O . ALA A 1 87 ? -4.684 0.255 14.311 1.00 93.38 87 ALA A O 1
ATOM 675 N N . PRO A 1 88 ? -6.905 -0.061 14.574 1.00 92.81 88 PRO A N 1
ATOM 676 C CA . PRO A 1 88 ? -7.217 1.359 14.610 1.00 92.81 88 PRO A CA 1
ATOM 677 C C . PRO A 1 88 ? -6.459 2.105 15.705 1.00 92.81 88 PRO A C 1
ATOM 679 O O . PRO A 1 88 ? -6.351 1.633 16.838 1.00 92.81 88 PRO A O 1
ATOM 682 N N . ALA A 1 89 ? -5.966 3.299 15.377 1.00 82.94 89 ALA A N 1
ATOM 683 C CA . ALA A 1 89 ? -5.338 4.168 16.360 1.00 82.94 89 ALA A CA 1
ATOM 684 C C . ALA A 1 89 ? -6.380 4.646 17.384 1.00 82.94 89 ALA A C 1
ATOM 686 O O . ALA A 1 89 ? -7.444 5.152 17.015 1.00 82.94 89 ALA A O 1
ATOM 687 N N . TYR A 1 90 ? -6.065 4.505 18.674 1.00 70.44 90 TYR A N 1
ATOM 688 C CA . TYR A 1 90 ? -6.853 5.113 19.739 1.00 70.44 90 TYR A CA 1
ATOM 689 C C . TYR A 1 90 ? -6.565 6.612 19.745 1.00 70.44 90 TYR A C 1
ATOM 691 O O . TYR A 1 90 ? -5.495 7.045 20.170 1.00 70.44 90 TYR A O 1
ATOM 699 N N . ILE A 1 91 ? -7.501 7.410 19.237 1.00 61.78 91 ILE A N 1
ATOM 700 C CA . ILE A 1 91 ? -7.414 8.858 19.395 1.00 61.78 91 ILE A CA 1
ATOM 701 C C . ILE A 1 91 ? -7.866 9.150 20.827 1.00 61.78 91 ILE A C 1
ATOM 703 O O . ILE A 1 91 ? -9.062 9.100 21.118 1.00 61.78 91 ILE A O 1
ATOM 707 N N . GLU A 1 92 ? -6.922 9.421 21.736 1.00 55.59 92 GLU A N 1
ATOM 708 C CA . GLU A 1 92 ? -7.266 10.104 22.984 1.00 55.59 92 GLU A CA 1
ATOM 709 C C . GLU A 1 92 ? -8.036 11.366 22.598 1.00 55.59 92 GLU A C 1
ATOM 711 O O . GLU A 1 92 ? -7.521 12.214 21.866 1.00 55.59 92 GLU A O 1
ATOM 716 N N . GLN A 1 93 ? -9.294 11.466 23.035 1.00 55.12 93 GLN A N 1
ATOM 717 C CA . GLN A 1 93 ? -10.087 12.669 22.815 1.00 55.12 93 GLN A CA 1
ATOM 718 C C . GLN A 1 93 ? -9.249 13.866 23.282 1.00 55.12 93 GLN A C 1
ATOM 720 O O . GLN A 1 93 ? -8.824 13.867 24.444 1.00 55.12 93 GLN A O 1
ATOM 725 N N . PRO A 1 94 ? -8.982 14.876 22.429 1.00 55.25 94 PRO A N 1
ATOM 726 C CA . PRO A 1 94 ? -8.317 16.079 22.894 1.00 55.25 94 PRO A CA 1
ATOM 727 C C . PRO A 1 94 ? -9.154 16.618 24.048 1.00 55.25 94 PRO A C 1
ATOM 729 O O . PRO A 1 94 ? -10.349 16.881 23.884 1.00 55.25 94 PRO A O 1
ATOM 732 N N . LYS A 1 95 ? -8.544 16.700 25.239 1.00 50.88 95 LYS A N 1
ATOM 733 C CA . LYS A 1 95 ? -9.224 17.195 26.435 1.00 50.88 95 LYS A CA 1
ATOM 734 C C . LYS A 1 95 ? -9.904 18.512 26.062 1.00 50.88 95 LYS A C 1
ATOM 736 O O . LYS A 1 95 ? -9.219 19.391 25.535 1.00 50.88 95 LYS A O 1
ATOM 741 N N . PRO A 1 96 ? -11.217 18.659 26.294 1.00 51.84 96 PRO A N 1
ATOM 742 C CA . PRO A 1 96 ? -11.941 19.856 25.913 1.00 51.84 96 PRO A CA 1
ATOM 743 C C . PRO A 1 96 ? -11.272 21.091 26.524 1.00 51.84 96 PRO A C 1
ATOM 745 O O . PRO A 1 96 ? -11.415 21.383 27.709 1.00 51.84 96 PRO A O 1
ATOM 748 N N . GLN A 1 97 ? -10.563 21.860 25.699 1.00 51.22 97 GLN A N 1
ATOM 749 C CA . GLN A 1 97 ? -9.912 23.114 26.091 1.00 51.22 97 GLN A CA 1
ATOM 750 C C . GLN A 1 97 ? -10.932 24.247 26.326 1.00 51.22 97 GLN A C 1
ATOM 752 O O . GLN A 1 97 ? -10.569 25.398 26.572 1.00 51.22 97 GLN A O 1
ATOM 757 N N . TYR A 1 98 ? -12.226 23.907 26.335 1.00 54.06 98 TYR A N 1
ATOM 758 C CA . TYR A 1 98 ? -13.347 24.788 26.646 1.00 54.06 98 TYR A CA 1
ATOM 759 C C . TYR A 1 98 ? -13.267 25.415 28.045 1.00 54.06 98 TYR A C 1
ATOM 761 O O . TYR A 1 98 ? -13.935 26.417 28.290 1.00 54.06 98 TYR A O 1
ATOM 769 N N . GLN A 1 99 ? -12.442 24.902 28.962 1.00 51.59 99 GLN A N 1
ATOM 770 C CA . GLN A 1 99 ? -12.386 25.445 30.322 1.00 51.59 99 GLN A CA 1
ATOM 771 C C . GLN A 1 99 ? -11.592 26.760 30.441 1.00 51.59 99 GLN A C 1
ATOM 773 O O . GLN A 1 99 ? -11.878 27.553 31.338 1.00 51.59 99 GLN A O 1
ATOM 778 N N . TYR A 1 100 ? -10.679 27.064 29.507 1.00 52.03 100 TYR A N 1
ATOM 779 C CA . TYR A 1 100 ? -9.968 28.353 29.511 1.00 52.03 100 TYR A CA 1
ATOM 780 C C . TYR A 1 100 ? -10.800 29.490 28.905 1.00 52.03 100 TYR A C 1
ATOM 782 O O . TYR A 1 100 ? -10.756 30.607 29.411 1.00 52.03 100 TYR A O 1
ATOM 790 N N . GLN A 1 101 ? -11.626 29.224 27.888 1.00 53.66 101 GLN A N 1
ATOM 791 C CA . GLN A 1 101 ? -12.494 30.257 27.303 1.00 53.66 101 GLN A CA 1
ATOM 792 C C . GLN A 1 101 ? -13.777 30.504 28.112 1.00 53.66 101 GLN A C 1
ATOM 794 O O . GLN A 1 101 ? -14.265 31.634 28.136 1.00 53.66 101 GLN A O 1
ATOM 799 N N . GLN A 1 102 ? -14.300 29.506 28.838 1.00 52.56 102 GLN A N 1
ATOM 800 C CA . GLN A 1 102 ? -15.494 29.704 29.672 1.00 52.56 102 GLN A CA 1
ATOM 801 C C . GLN A 1 102 ? -15.260 30.652 30.858 1.00 52.56 102 GLN A C 1
ATOM 803 O O . GLN A 1 102 ? -16.157 31.430 31.186 1.00 52.56 102 GLN A O 1
ATOM 808 N N . ARG A 1 103 ? -14.049 30.689 31.440 1.00 52.44 103 ARG A N 1
ATOM 809 C CA . ARG A 1 103 ? -13.742 31.629 32.533 1.00 52.44 103 ARG A CA 1
ATOM 810 C C . ARG A 1 103 ? -13.713 33.097 32.077 1.00 52.44 103 ARG A C 1
ATOM 812 O O . ARG A 1 103 ? -13.958 33.982 32.886 1.00 52.44 103 ARG A O 1
ATOM 819 N N . HIS A 1 104 ? -13.466 33.351 30.789 1.00 52.59 104 HIS A N 1
ATOM 820 C CA . HIS A 1 104 ? -13.517 34.698 30.207 1.00 52.59 104 HIS A CA 1
ATOM 821 C C . HIS A 1 104 ? -14.916 35.082 29.703 1.00 52.59 104 HIS A C 1
ATOM 823 O O . HIS A 1 104 ? -15.231 36.266 29.630 1.00 52.59 104 HIS A O 1
ATOM 829 N N . ARG A 1 105 ? -15.783 34.106 29.392 1.00 51.50 105 ARG A N 1
ATOM 830 C CA . ARG A 1 105 ? -17.152 34.366 28.913 1.00 51.50 105 ARG A CA 1
ATOM 831 C C . ARG A 1 105 ? -18.193 34.555 30.016 1.00 51.50 105 ARG A C 1
ATOM 833 O O . ARG A 1 105 ? -19.202 35.203 29.770 1.00 51.50 105 ARG A O 1
ATOM 840 N N . GLN A 1 106 ? -17.949 34.064 31.231 1.00 52.88 106 GLN A N 1
ATOM 841 C CA . GLN A 1 106 ? -18.882 34.241 32.356 1.00 52.88 106 GLN A CA 1
ATOM 842 C C . GLN A 1 106 ? -18.957 35.682 32.903 1.00 52.88 106 GLN A C 1
ATOM 844 O O . GLN A 1 106 ? -19.797 35.951 33.754 1.00 52.88 106 GLN A O 1
ATOM 849 N N . GLN A 1 107 ? -18.145 36.625 32.405 1.00 55.47 107 GLN A N 1
ATOM 850 C CA . GLN A 1 107 ? -18.250 38.045 32.778 1.00 55.47 107 GLN A CA 1
ATOM 851 C C . GLN A 1 107 ? -19.165 38.885 31.866 1.00 55.47 107 GLN A C 1
ATOM 853 O O . GLN A 1 107 ? -19.364 40.060 32.163 1.00 55.47 107 GLN A O 1
ATOM 858 N N . GLN A 1 108 ? -19.765 38.338 30.796 1.00 54.19 108 GLN A N 1
ATOM 859 C CA . GLN A 1 108 ? -20.674 39.108 29.929 1.00 54.19 108 GLN A CA 1
ATOM 860 C C . GLN A 1 108 ? -21.936 38.315 29.520 1.00 54.19 108 GLN A C 1
ATOM 862 O O . GLN A 1 108 ? -21.930 37.583 28.541 1.00 54.19 108 GLN A O 1
ATOM 867 N N . HIS A 1 109 ? -23.010 38.554 30.284 1.00 45.44 109 HIS A N 1
ATOM 868 C CA . HIS A 1 109 ? -24.435 38.651 29.898 1.00 45.44 109 HIS A CA 1
ATOM 869 C C . HIS A 1 109 ? -25.248 37.439 29.350 1.00 45.44 109 HIS A C 1
ATOM 871 O O . HIS A 1 109 ? -24.977 36.916 28.279 1.00 45.44 109 HIS A O 1
ATOM 877 N N . GLN A 1 110 ? -26.297 37.114 30.139 1.00 43.56 110 GLN A N 1
ATOM 878 C CA . GLN A 1 110 ? -27.706 36.656 29.938 1.00 43.56 110 GLN A CA 1
ATOM 879 C C . GLN A 1 110 ? -28.208 35.774 28.754 1.00 43.56 110 GLN A C 1
ATOM 881 O O . GLN A 1 110 ? -27.643 35.801 27.668 1.00 43.56 110 GLN A O 1
ATOM 886 N N . PRO A 1 111 ? -29.300 34.987 28.970 1.00 44.41 111 PRO A N 1
ATOM 887 C CA . PRO A 1 111 ? -29.684 33.837 28.144 1.00 44.41 111 PRO A CA 1
ATOM 888 C C . PRO A 1 111 ? -30.734 34.161 27.070 1.00 44.41 111 PRO A C 1
ATOM 890 O O . PRO A 1 111 ? -31.637 34.958 27.309 1.00 44.41 111 PRO A O 1
ATOM 893 N N . ASP A 1 112 ? -30.685 33.448 25.942 1.00 36.19 112 ASP A N 1
ATOM 894 C CA . ASP A 1 112 ? -31.843 33.290 25.056 1.00 36.19 112 ASP A CA 1
ATOM 895 C C . ASP A 1 112 ? -31.871 31.888 24.404 1.00 36.19 112 ASP A C 1
ATOM 897 O O . ASP A 1 112 ? -30.876 31.163 24.410 1.00 36.19 112 ASP A O 1
ATOM 901 N N . GLN A 1 113 ? -33.057 31.501 23.943 1.00 39.44 113 GLN A N 1
ATOM 902 C CA . GLN A 1 113 ? -33.710 30.183 24.040 1.00 39.44 113 GLN A CA 1
ATOM 903 C C . GLN A 1 113 ? -33.165 28.989 23.209 1.00 39.44 113 GLN A C 1
ATOM 905 O O . GLN A 1 113 ? -32.376 29.119 22.278 1.00 39.44 113 GLN A O 1
ATOM 910 N N . ALA A 1 114 ? -33.635 27.788 23.589 1.00 44.16 114 ALA A N 1
ATOM 911 C CA . ALA A 1 114 ? -33.200 26.453 23.155 1.00 44.16 114 ALA A CA 1
ATOM 912 C C . ALA A 1 114 ? -33.567 26.060 21.700 1.00 44.16 114 ALA A C 1
ATOM 914 O O . ALA A 1 114 ? -34.636 26.438 21.218 1.00 44.16 114 ALA A O 1
ATOM 915 N N . PRO A 1 115 ? -32.764 25.210 21.021 1.00 40.25 115 PRO A N 1
ATOM 916 C CA . PRO A 1 115 ? -33.122 24.640 19.723 1.00 40.25 115 PRO A CA 1
ATOM 917 C C . PRO A 1 115 ? -33.947 23.343 19.853 1.00 40.25 115 PRO A C 1
ATOM 919 O O . PRO A 1 115 ? -33.697 22.499 20.714 1.00 40.25 115 PRO A O 1
ATOM 922 N N . ALA A 1 116 ? -34.928 23.191 18.960 1.00 44.03 116 ALA A N 1
ATOM 923 C CA . ALA A 1 116 ? -35.800 22.022 18.824 1.00 44.03 116 ALA A CA 1
ATOM 924 C C . ALA A 1 116 ? -35.076 20.796 18.214 1.00 44.03 116 ALA A C 1
ATOM 926 O O . ALA A 1 116 ? -34.119 20.968 17.453 1.00 44.03 116 ALA A O 1
ATOM 927 N N . PRO A 1 117 ? -35.538 19.556 18.479 1.00 40.62 117 PRO A N 1
ATOM 928 C CA . PRO A 1 117 ? -34.945 18.349 17.913 1.00 40.62 117 PRO A CA 1
ATOM 929 C C . PRO A 1 117 ? -35.521 18.048 16.521 1.00 40.62 117 PRO A C 1
ATOM 931 O O . PRO A 1 117 ? -36.736 17.957 16.350 1.00 40.62 117 PRO A O 1
ATOM 934 N N . VAL A 1 118 ? -34.653 17.821 15.533 1.00 43.12 118 VAL A N 1
ATOM 935 C CA . VAL A 1 118 ? -35.052 17.212 14.255 1.00 43.12 118 VAL A CA 1
ATOM 936 C C . VAL A 1 118 ? -34.578 15.764 14.247 1.00 43.12 118 VAL A C 1
ATOM 938 O O . VAL A 1 118 ? -33.395 15.476 14.087 1.00 43.12 118 VAL A O 1
ATOM 941 N N . ASN A 1 119 ? -35.537 14.860 14.445 1.00 40.38 119 ASN A N 1
ATOM 942 C CA . ASN A 1 119 ? -35.402 13.439 14.155 1.00 40.38 119 ASN A CA 1
ATOM 943 C C . ASN A 1 119 ? -35.424 13.220 12.637 1.00 40.38 119 ASN A C 1
ATOM 945 O O . ASN A 1 119 ? -36.275 13.770 11.941 1.00 40.38 119 ASN A O 1
ATOM 949 N N . GLY A 1 120 ? -34.542 12.356 12.141 1.00 36.56 120 GLY A N 1
ATOM 950 C CA . GLY A 1 120 ? -34.564 11.865 10.767 1.00 36.56 120 GLY A CA 1
ATOM 951 C C . GLY A 1 120 ? -33.911 10.492 10.705 1.00 36.56 120 GLY A C 1
ATOM 952 O O . GLY A 1 120 ? -32.691 10.377 10.772 1.00 36.56 120 GLY A O 1
ATOM 953 N N . VAL A 1 121 ? -34.748 9.461 10.642 1.00 38.22 121 VAL A N 1
ATOM 954 C CA . VAL A 1 121 ? -34.389 8.043 10.554 1.00 38.22 121 VAL A CA 1
ATOM 955 C C . VAL A 1 121 ? -34.300 7.628 9.074 1.00 38.22 121 VAL A C 1
ATOM 957 O O . VAL A 1 121 ? -35.035 8.165 8.249 1.00 38.22 121 VAL A O 1
ATOM 960 N N . ASN A 1 122 ? -33.476 6.606 8.815 1.00 35.22 122 ASN A N 1
ATOM 961 C CA . ASN A 1 122 ? -33.475 5.638 7.701 1.00 35.22 122 ASN A CA 1
ATOM 962 C C . ASN A 1 122 ? -32.496 5.796 6.518 1.00 35.22 122 ASN A C 1
ATOM 964 O O . ASN A 1 122 ? -32.629 6.650 5.649 1.00 35.22 122 ASN A O 1
ATOM 968 N N . GLU A 1 123 ? -31.531 4.862 6.543 1.00 49.44 123 GLU A N 1
ATOM 969 C CA . GLU A 1 123 ? -31.253 3.786 5.568 1.00 49.44 123 GLU A CA 1
ATOM 970 C C . GLU A 1 123 ? -31.055 4.092 4.075 1.00 49.44 123 GLU A C 1
ATOM 972 O O . GLU A 1 123 ? -31.885 4.674 3.386 1.00 49.44 123 GLU A O 1
ATOM 977 N N . GLY A 1 124 ? -29.951 3.541 3.556 1.00 33.00 124 GLY A N 1
ATOM 978 C CA . GLY A 1 124 ? -29.636 3.451 2.133 1.00 33.00 124 GLY A CA 1
ATOM 979 C C . GLY A 1 124 ? -28.230 2.890 1.922 1.00 33.00 124 GLY A C 1
ATOM 980 O O . GLY A 1 124 ? -27.266 3.642 1.787 1.00 33.00 124 GLY A O 1
ATOM 981 N N . ASP A 1 125 ? -28.101 1.563 1.938 1.00 46.94 125 ASP A N 1
ATOM 982 C CA . ASP A 1 125 ? -26.830 0.847 1.812 1.00 46.94 125 ASP A CA 1
ATOM 983 C C . ASP A 1 125 ? -26.354 0.799 0.349 1.00 46.94 125 ASP A C 1
ATOM 985 O O . ASP A 1 125 ? -26.700 -0.093 -0.420 1.00 46.94 125 ASP A O 1
ATOM 989 N N . ALA A 1 126 ? -25.514 1.761 -0.039 1.00 45.50 126 ALA A N 1
ATOM 990 C CA . ALA A 1 126 ? -24.727 1.703 -1.270 1.00 45.50 126 ALA A CA 1
ATOM 991 C C . ALA A 1 126 ? -23.252 1.479 -0.905 1.00 45.50 126 ALA A C 1
ATOM 993 O O . ALA A 1 126 ? -22.538 2.401 -0.508 1.00 45.50 126 ALA A O 1
ATOM 994 N N . SER A 1 127 ? -22.802 0.227 -1.002 1.00 52.28 127 SER A N 1
ATOM 995 C CA . SER A 1 127 ? -21.426 -0.171 -0.683 1.00 52.28 127 SER A CA 1
ATOM 996 C C . SER A 1 127 ? -20.499 0.144 -1.858 1.00 52.28 127 SER A C 1
ATOM 998 O O . SER A 1 127 ? -20.608 -0.479 -2.909 1.00 52.28 127 SER A O 1
ATOM 1000 N N . GLY A 1 128 ? -19.588 1.105 -1.687 1.00 58.56 128 GLY A N 1
ATOM 1001 C CA . GLY A 1 128 ? -18.533 1.412 -2.655 1.00 58.56 128 GLY A CA 1
ATOM 1002 C C . GLY A 1 128 ? -17.144 1.198 -2.055 1.00 58.56 128 GLY A C 1
ATOM 1003 O O . GLY A 1 128 ? -16.873 1.679 -0.952 1.00 58.56 128 GLY A O 1
ATOM 1004 N N . ILE A 1 129 ? -16.282 0.494 -2.792 1.00 74.38 129 ILE A N 1
ATOM 1005 C CA . ILE A 1 129 ? -14.829 0.447 -2.574 1.00 74.38 129 ILE A CA 1
ATOM 1006 C C . ILE A 1 129 ? -14.211 1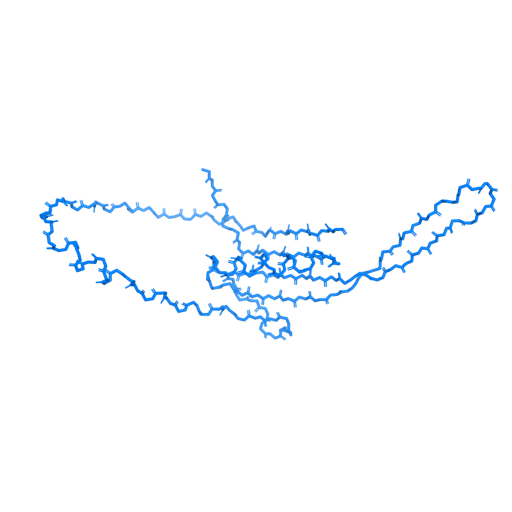.510 -3.481 1.00 74.38 129 ILE A C 1
ATOM 1008 O O . ILE A 1 129 ? -14.538 1.571 -4.668 1.00 74.38 129 ILE A O 1
ATOM 1012 N N . VAL A 1 130 ? -13.330 2.348 -2.936 1.00 80.62 130 VAL A N 1
ATOM 1013 C CA . VAL A 1 130 ? -12.582 3.336 -3.725 1.00 80.62 130 VAL A CA 1
ATOM 1014 C C . VAL A 1 130 ? -11.140 2.866 -3.858 1.00 80.62 130 VAL A C 1
ATOM 1016 O O . VAL A 1 130 ? -10.428 2.752 -2.863 1.00 80.62 130 VAL A O 1
ATOM 1019 N N . VAL A 1 131 ? -10.709 2.606 -5.092 1.00 81.94 131 VAL A N 1
ATOM 1020 C CA . VAL A 1 131 ? -9.322 2.249 -5.412 1.00 81.94 131 VAL A CA 1
ATOM 1021 C C . VAL A 1 131 ? -8.636 3.460 -6.031 1.00 81.94 131 VAL A C 1
ATOM 1023 O O . VAL A 1 131 ? -9.101 3.988 -7.039 1.00 81.94 131 VAL A O 1
ATOM 1026 N N . ILE A 1 132 ? -7.531 3.895 -5.432 1.00 85.25 132 ILE A N 1
ATOM 1027 C CA . ILE A 1 132 ? -6.714 5.007 -5.919 1.00 85.25 132 ILE A CA 1
ATOM 1028 C C . ILE A 1 132 ? -5.361 4.440 -6.339 1.00 85.25 132 ILE A C 1
ATOM 1030 O O . ILE A 1 132 ? -4.626 3.893 -5.515 1.00 85.25 132 ILE A O 1
ATOM 1034 N N . LEU A 1 133 ? -5.050 4.563 -7.630 1.00 81.94 133 LEU A N 1
ATOM 1035 C CA . LEU A 1 133 ? -3.769 4.165 -8.204 1.00 81.94 133 LEU A CA 1
ATOM 1036 C C . LEU A 1 133 ? -2.885 5.404 -8.364 1.00 81.94 133 LEU A C 1
ATOM 1038 O O . LEU A 1 133 ? -3.297 6.374 -8.997 1.00 81.94 133 LEU A O 1
ATOM 1042 N N . ILE A 1 134 ? -1.683 5.375 -7.791 1.00 80.31 134 ILE A N 1
ATOM 1043 C CA . ILE A 1 134 ? -0.730 6.484 -7.841 1.00 80.31 134 ILE A CA 1
ATOM 1044 C C . ILE A 1 134 ? 0.568 5.989 -8.487 1.00 80.31 134 ILE A C 1
ATOM 1046 O O . ILE A 1 134 ? 1.350 5.252 -7.881 1.00 80.31 134 ILE A O 1
ATOM 1050 N N . TYR A 1 135 ? 0.790 6.414 -9.727 1.00 76.50 135 TYR A N 1
ATOM 1051 C CA . TYR A 1 135 ? 1.995 6.144 -10.511 1.00 76.50 135 TYR A CA 1
ATOM 1052 C C . TYR A 1 135 ? 2.779 7.450 -10.703 1.00 76.50 135 TYR A C 1
ATOM 1054 O O . TYR A 1 135 ? 2.169 8.518 -10.788 1.00 76.50 135 TYR A O 1
ATOM 1062 N N . LEU A 1 136 ? 4.111 7.369 -10.733 1.00 57.56 136 LEU A N 1
ATOM 1063 C CA . LEU A 1 136 ? 5.019 8.465 -11.089 1.00 57.56 136 LEU A CA 1
ATOM 1064 C C . LEU A 1 136 ? 5.974 7.992 -12.178 1.00 57.56 136 LEU A C 1
ATOM 1066 O O . LEU A 1 136 ? 6.427 6.828 -12.066 1.00 57.56 136 LEU A O 1
#

InterPro domains:
  IPR002775 DNA/RNA-binding protein Alba-like [PF01918] (6-45)
  IPR036882 Alba-like domain superfamily [G3DSA:3.30.110.20] (1-78)
  IPR036882 Alba-like domain superfamily [SSF82704] (3-74)
  IPR051958 Alba-like nucleic acid-binding [PTHR13516] (1-112)

pLDDT: mean 75.84, std 20.81, range [33.0, 97.56]